Protein AF-A0A973JZE9-F1 (afdb_monomer_lite)

pLDDT: mean 76.91, std 14.13, range [46.0, 94.0]

Secondary structure (DSSP, 8-state):
-EE-TT--B-GGGS------TTPPP-GGGGPPP-----TTS---TT-EEEEEEEEEEESS----GGG-BPPP-TT----TTSS------SS----PPPPTT-S--EEEEEEEEEEE--

Sequence (118 aa):
LDLTDSYASDPVLFPGHFIGPGRTGHALDGAPVRPALPGSRAVRSGAEVRDWLKLIVAEGELNTVPFRMRAWNQWAGGTDEDVLRFGAPSGGRDLGPAGQGAADRWATQTITLRTVVP

Structure (mmCIF, N/CA/C/O backbone):
data_AF-A0A973JZE9-F1
#
_entry.id   AF-A0A973JZE9-F1
#
loop_
_atom_site.group_PDB
_atom_site.id
_atom_site.type_symbol
_atom_site.label_atom_id
_atom_site.label_alt_id
_atom_site.label_comp_id
_atom_site.label_asym_id
_atom_site.label_entity_id
_atom_site.label_seq_id
_atom_site.pdbx_PDB_ins_code
_atom_site.Cartn_x
_atom_site.Cartn_y
_atom_site.Cartn_z
_atom_site.occupancy
_atom_site.B_iso_or_equiv
_atom_site.auth_seq_id
_atom_site.auth_comp_id
_atom_site.auth_asym_id
_atom_site.auth_atom_id
_atom_site.pdbx_PDB_model_num
ATOM 1 N N . LEU A 1 1 ? 1.146 -2.804 -2.098 1.00 56.50 1 LEU A N 1
ATOM 2 C CA . LEU A 1 1 ? 1.274 -3.922 -1.131 1.00 56.50 1 LEU A CA 1
ATOM 3 C C . LEU A 1 1 ? 0.826 -3.420 0.220 1.00 56.50 1 LEU A C 1
ATOM 5 O O . LEU A 1 1 ? 1.146 -2.280 0.530 1.00 56.50 1 LEU A O 1
ATOM 9 N N . ASP A 1 2 ? 0.116 -4.239 0.978 1.00 57.75 2 ASP A N 1
ATOM 10 C CA . ASP A 1 2 ? -0.260 -3.948 2.359 1.00 57.75 2 ASP A CA 1
ATOM 11 C C . ASP A 1 2 ? 0.485 -4.912 3.279 1.00 57.75 2 ASP A C 1
ATOM 13 O O . ASP A 1 2 ? 0.270 -6.118 3.175 1.00 57.75 2 ASP A O 1
ATOM 17 N N . LEU A 1 3 ? 1.400 -4.395 4.100 1.00 59.56 3 LEU A N 1
ATOM 18 C CA . LEU A 1 3 ? 2.049 -5.150 5.167 1.00 59.56 3 LEU A CA 1
ATOM 19 C C . LEU A 1 3 ? 1.266 -4.920 6.452 1.00 59.56 3 LEU A C 1
ATOM 21 O O . LEU A 1 3 ? 1.436 -3.892 7.107 1.00 59.56 3 LEU A O 1
ATOM 25 N N . THR A 1 4 ? 0.410 -5.880 6.779 1.00 64.56 4 THR A N 1
ATOM 26 C CA . THR A 1 4 ? -0.434 -5.834 7.983 1.00 64.56 4 THR A CA 1
ATOM 27 C C . THR A 1 4 ? 0.368 -6.178 9.243 1.00 64.56 4 THR A C 1
ATOM 29 O O . THR A 1 4 ? 1.450 -6.762 9.158 1.00 64.56 4 THR A O 1
ATOM 32 N N . ASP A 1 5 ? -0.211 -5.954 10.427 1.00 63.12 5 ASP A N 1
ATOM 33 C CA . ASP A 1 5 ? 0.299 -6.454 11.724 1.00 63.12 5 ASP A CA 1
ATOM 34 C C . ASP A 1 5 ? 0.637 -7.968 11.727 1.00 63.12 5 ASP A C 1
ATOM 36 O O . ASP A 1 5 ? 1.378 -8.449 12.585 1.00 63.12 5 ASP A O 1
ATOM 40 N N . SER A 1 6 ? 0.075 -8.736 10.786 1.00 66.12 6 SER A N 1
ATOM 41 C CA . SER A 1 6 ? 0.347 -10.166 10.597 1.00 66.12 6 SER A CA 1
ATOM 42 C C . SER A 1 6 ? 1.497 -10.467 9.628 1.00 66.12 6 SER A C 1
ATOM 44 O O . SER A 1 6 ? 1.711 -11.624 9.286 1.00 66.12 6 SER A O 1
ATOM 46 N N . TYR A 1 7 ? 2.229 -9.455 9.156 1.00 66.25 7 TYR A N 1
ATOM 47 C CA . TYR A 1 7 ? 3.309 -9.563 8.165 1.00 66.25 7 TYR A CA 1
ATOM 48 C C . TYR A 1 7 ? 2.893 -10.176 6.809 1.00 66.25 7 TYR A C 1
ATOM 50 O O . TYR A 1 7 ? 3.750 -10.577 6.023 1.00 66.25 7 TYR A O 1
ATOM 58 N N . ALA A 1 8 ? 1.589 -10.242 6.514 1.00 76.19 8 ALA A N 1
ATOM 59 C CA . ALA A 1 8 ? 1.083 -10.594 5.184 1.00 76.19 8 ALA A CA 1
ATOM 60 C C . ALA A 1 8 ? 1.412 -9.490 4.172 1.00 76.19 8 ALA A C 1
ATOM 62 O O . ALA A 1 8 ? 1.454 -8.332 4.562 1.00 76.19 8 ALA A O 1
ATOM 63 N N . SER A 1 9 ? 1.565 -9.829 2.890 1.00 80.88 9 SER A N 1
ATOM 64 C CA . SER A 1 9 ? 1.665 -8.881 1.774 1.00 80.88 9 SER A CA 1
ATOM 65 C C . SER A 1 9 ? 0.737 -9.326 0.654 1.00 80.88 9 SER A C 1
ATOM 67 O O . SER A 1 9 ? 0.946 -10.393 0.077 1.00 80.88 9 SER A O 1
ATOM 69 N N . ASP A 1 10 ? -0.263 -8.514 0.310 1.00 81.38 10 ASP A N 1
ATOM 70 C CA . ASP A 1 10 ? -1.167 -8.829 -0.798 1.00 81.38 10 ASP A CA 1
ATOM 71 C C . ASP A 1 10 ? -1.285 -7.663 -1.807 1.00 81.38 10 ASP A C 1
ATOM 73 O O . ASP A 1 10 ? -1.893 -6.630 -1.508 1.00 81.38 10 ASP A O 1
ATOM 77 N N . PRO A 1 11 ? -0.693 -7.775 -3.015 1.00 78.56 11 PRO A N 1
ATOM 78 C CA . PRO A 1 11 ? -0.870 -6.799 -4.088 1.00 78.56 11 PRO A CA 1
ATOM 79 C C . PRO A 1 11 ? -2.294 -6.764 -4.659 1.00 78.56 11 PRO A C 1
ATOM 81 O O . PRO A 1 11 ? -2.635 -5.785 -5.314 1.00 78.56 11 PRO A O 1
ATOM 84 N N . VAL A 1 12 ? -3.129 -7.786 -4.430 1.00 81.50 12 VAL A N 1
ATOM 85 C CA . VAL A 1 12 ? -4.507 -7.842 -4.954 1.00 81.50 12 VAL A CA 1
ATOM 86 C C . VAL A 1 12 ? -5.429 -6.855 -4.238 1.00 81.50 12 VAL A C 1
ATOM 88 O O . VAL A 1 12 ? -6.415 -6.418 -4.824 1.00 81.50 12 VAL A O 1
ATOM 91 N N . LEU A 1 13 ? -5.087 -6.436 -3.014 1.00 79.56 13 LEU A N 1
ATOM 92 C CA . LEU A 1 13 ? -5.867 -5.452 -2.255 1.00 79.56 13 LEU A CA 1
ATOM 93 C C . LEU A 1 13 ? -5.958 -4.095 -2.960 1.00 79.56 13 LEU A C 1
ATOM 95 O O . LEU A 1 13 ? -6.958 -3.398 -2.823 1.00 79.56 13 LEU A O 1
ATOM 99 N N . PHE A 1 14 ? -4.929 -3.735 -3.730 1.00 85.12 14 PHE A N 1
ATOM 100 C CA . PHE A 1 14 ? -4.874 -2.489 -4.487 1.00 85.12 14 PHE A CA 1
ATOM 101 C C . PHE A 1 14 ? -4.389 -2.781 -5.910 1.00 85.12 14 PHE A C 1
ATOM 103 O O . PHE A 1 14 ? -3.190 -2.646 -6.179 1.00 85.12 14 PHE A O 1
ATOM 110 N N . PRO A 1 15 ? -5.294 -3.196 -6.818 1.00 83.19 15 PRO A N 1
ATOM 111 C CA . PRO A 1 15 ? -4.935 -3.483 -8.198 1.00 83.19 15 PRO A CA 1
ATOM 112 C C . PRO A 1 15 ? -4.240 -2.284 -8.854 1.00 83.19 15 PRO A C 1
ATOM 114 O O . PRO A 1 15 ? -4.687 -1.138 -8.744 1.00 83.19 15 PRO A O 1
ATOM 117 N N . GLY A 1 16 ? -3.113 -2.559 -9.510 1.00 84.56 16 GLY A N 1
ATOM 118 C CA . GLY A 1 16 ? -2.354 -1.556 -10.247 1.00 84.56 16 GLY A CA 1
ATOM 119 C C . GLY A 1 16 ? -3.075 -1.118 -11.520 1.00 84.56 16 GLY A C 1
ATOM 120 O O . GLY A 1 16 ? -3.893 -1.852 -12.067 1.00 84.56 16 GLY A O 1
ATOM 121 N N . HIS A 1 17 ? -2.735 0.075 -11.998 1.00 87.75 17 HIS A N 1
ATOM 122 C CA . HIS A 1 17 ? -3.270 0.649 -13.229 1.00 87.75 17 HIS A CA 1
ATOM 123 C C . HIS A 1 17 ? -2.148 1.320 -14.018 1.00 87.75 17 HIS A C 1
ATOM 125 O O . HIS A 1 17 ? -1.231 1.898 -13.429 1.00 87.75 17 HIS A O 1
ATOM 131 N N . PHE A 1 18 ? -2.251 1.299 -15.347 1.00 90.38 18 PHE A N 1
ATOM 132 C CA . PHE A 1 18 ? -1.426 2.159 -16.188 1.00 90.38 18 PHE A CA 1
ATOM 133 C C . PHE A 1 18 ? -1.917 3.601 -16.081 1.00 90.38 18 PHE A C 1
ATOM 135 O O . PHE A 1 18 ? -3.095 3.892 -16.289 1.00 90.38 18 PHE A O 1
ATOM 142 N N . ILE A 1 19 ? -1.000 4.509 -15.759 1.00 90.38 19 ILE A N 1
ATOM 143 C CA . ILE A 1 19 ? -1.281 5.934 -15.600 1.00 90.38 19 ILE A CA 1
ATOM 144 C C . ILE A 1 19 ? -0.527 6.672 -16.702 1.00 90.38 19 ILE A C 1
ATOM 146 O O . ILE A 1 19 ? 0.687 6.534 -16.834 1.00 90.38 19 ILE A O 1
ATOM 150 N N . GLY A 1 20 ? -1.250 7.451 -17.508 1.00 90.81 20 GLY A N 1
ATOM 151 C CA . GLY A 1 20 ? -0.635 8.250 -18.567 1.00 90.81 20 GLY A CA 1
ATOM 152 C C . GLY A 1 20 ? 0.292 9.352 -18.019 1.00 90.81 20 GLY A C 1
ATOM 153 O O . GLY A 1 20 ? 0.124 9.788 -16.876 1.00 90.81 20 GLY A O 1
ATOM 154 N N . PRO A 1 21 ? 1.236 9.865 -18.826 1.00 88.50 21 PRO A N 1
ATOM 155 C CA . PRO A 1 21 ? 2.128 10.949 -18.414 1.00 88.50 21 PRO A CA 1
ATOM 156 C C . PRO A 1 21 ? 1.368 12.177 -17.889 1.00 88.50 21 PRO A C 1
ATOM 158 O O . PRO A 1 21 ? 0.388 12.617 -18.490 1.00 88.50 21 PRO A O 1
ATOM 161 N N . GLY A 1 22 ? 1.814 12.733 -16.757 1.00 91.06 22 GLY A N 1
ATOM 162 C CA . GLY A 1 22 ? 1.200 13.915 -16.133 1.00 91.06 22 GLY A CA 1
ATOM 163 C C . GLY A 1 22 ? -0.183 13.680 -15.513 1.00 91.06 22 GLY A C 1
ATOM 164 O O . GLY A 1 22 ? -0.847 14.638 -15.121 1.00 91.06 22 GLY A O 1
ATOM 165 N N . ARG A 1 23 ? -0.643 12.426 -15.430 1.00 91.81 23 ARG A N 1
ATOM 166 C CA . ARG A 1 23 ? -1.911 12.057 -14.794 1.00 91.81 23 ARG A CA 1
ATOM 167 C C . ARG A 1 23 ? -1.684 11.582 -13.362 1.00 91.81 23 ARG A C 1
ATOM 169 O O . ARG A 1 23 ? -0.602 11.133 -12.994 1.00 91.81 23 ARG A O 1
ATOM 176 N N . THR A 1 24 ? -2.743 11.651 -12.568 1.00 90.88 24 THR A N 1
ATOM 177 C CA . THR A 1 24 ? -2.792 11.094 -11.216 1.00 90.88 24 THR A CA 1
ATOM 178 C C . THR A 1 24 ? -3.539 9.769 -11.256 1.00 90.88 24 THR A C 1
ATOM 180 O O . THR A 1 24 ? -4.616 9.688 -11.845 1.00 90.88 24 THR A O 1
ATOM 183 N N . GLY A 1 25 ? -2.967 8.736 -10.643 1.00 88.44 25 GLY A N 1
ATOM 184 C CA . GLY A 1 25 ? -3.673 7.490 -10.362 1.00 88.44 25 GLY A CA 1
ATOM 185 C C . GLY A 1 25 ? -4.188 7.461 -8.931 1.00 88.44 25 GLY A C 1
ATOM 186 O O . GLY A 1 25 ? -3.590 8.057 -8.034 1.00 88.44 25 GLY A O 1
ATOM 187 N N . HIS A 1 26 ? -5.279 6.733 -8.725 1.00 89.31 26 HIS A N 1
ATOM 188 C CA . HIS A 1 26 ? -5.864 6.498 -7.412 1.00 89.31 26 HIS A CA 1
ATOM 189 C C . HIS A 1 26 ? -5.955 4.993 -7.166 1.00 89.31 26 HIS A C 1
ATOM 191 O O . HIS A 1 26 ? -6.292 4.233 -8.071 1.00 89.31 26 HIS A O 1
ATOM 197 N N . ALA A 1 27 ? -5.668 4.557 -5.940 1.00 87.56 27 ALA A N 1
ATOM 198 C CA . ALA A 1 27 ? -6.010 3.202 -5.524 1.00 87.56 27 ALA A CA 1
ATOM 199 C C . ALA A 1 27 ? -7.539 3.047 -5.477 1.00 87.56 27 ALA A C 1
ATOM 201 O O . ALA A 1 27 ? -8.241 4.019 -5.184 1.00 87.56 27 ALA A O 1
ATOM 202 N N . LEU A 1 28 ? -8.038 1.834 -5.742 1.00 87.44 28 LEU A N 1
ATOM 203 C CA . LEU A 1 28 ? -9.470 1.496 -5.695 1.00 87.44 28 LEU A CA 1
ATOM 204 C C . LEU A 1 28 ? -10.363 2.454 -6.511 1.00 87.44 28 LEU A C 1
ATOM 206 O O . LEU A 1 28 ? -11.463 2.784 -6.073 1.00 87.44 28 LEU A O 1
ATOM 210 N N . ASP A 1 29 ? -9.871 2.981 -7.635 1.00 86.81 29 ASP A N 1
ATOM 211 C CA . ASP A 1 29 ? -10.580 3.975 -8.459 1.00 86.81 29 ASP A CA 1
ATOM 212 C C . ASP A 1 29 ? -11.044 5.225 -7.683 1.00 86.81 29 ASP A C 1
ATOM 214 O O . ASP A 1 29 ? -12.042 5.864 -8.012 1.00 86.81 29 ASP A O 1
ATOM 218 N N . GLY A 1 30 ? -10.310 5.588 -6.625 1.00 88.25 30 GLY A N 1
ATOM 219 C CA . GLY A 1 30 ? -10.634 6.721 -5.755 1.00 88.25 30 GLY A CA 1
ATOM 220 C C . GLY A 1 30 ? -11.590 6.384 -4.609 1.00 88.25 30 GLY A C 1
ATOM 221 O O . GLY A 1 30 ? -11.918 7.269 -3.817 1.00 88.25 30 GLY A O 1
ATOM 222 N N . ALA A 1 31 ? -12.014 5.125 -4.472 1.00 89.38 31 ALA A N 1
ATOM 223 C CA . ALA A 1 31 ? -12.783 4.694 -3.317 1.00 89.38 31 ALA A CA 1
ATOM 224 C C . ALA A 1 31 ? -11.937 4.768 -2.026 1.00 89.38 31 ALA A C 1
ATOM 226 O O . ALA A 1 31 ? -10.732 4.493 -2.045 1.00 89.38 31 ALA A O 1
ATOM 227 N N . PRO A 1 32 ? -12.549 5.106 -0.876 1.00 88.12 32 PRO A N 1
ATOM 228 C CA . PRO A 1 32 ? -11.832 5.151 0.391 1.00 88.12 32 PRO A CA 1
ATOM 229 C C . PRO A 1 32 ? -11.274 3.784 0.793 1.00 88.12 32 PRO A C 1
ATOM 231 O O . PRO A 1 32 ? -11.994 2.783 0.803 1.00 88.12 32 PRO A O 1
ATOM 234 N N . VAL A 1 33 ? -10.015 3.769 1.230 1.00 85.06 33 VAL A N 1
ATOM 235 C CA . VAL A 1 33 ? -9.431 2.615 1.922 1.00 85.06 33 VAL A CA 1
ATOM 236 C C . VAL A 1 33 ? -10.041 2.533 3.319 1.00 85.06 33 VAL A C 1
ATOM 238 O O . VAL A 1 33 ? -10.063 3.528 4.044 1.00 85.06 33 VAL A O 1
ATOM 241 N N . ARG A 1 34 ? -10.554 1.358 3.697 1.00 85.75 34 ARG A N 1
ATOM 242 C CA . ARG A 1 34 ? -11.149 1.114 5.017 1.00 85.75 34 ARG A CA 1
ATOM 243 C C . ARG A 1 34 ? -10.177 0.313 5.882 1.00 85.75 34 ARG A C 1
ATOM 245 O O . ARG A 1 34 ? -10.047 -0.887 5.649 1.00 85.75 34 ARG A O 1
ATOM 252 N N . PRO A 1 35 ? -9.522 0.933 6.875 1.00 81.81 35 PRO A N 1
ATOM 253 C CA . PRO A 1 35 ? -8.729 0.190 7.838 1.00 81.81 35 PRO A CA 1
ATOM 254 C C . PRO A 1 35 ? -9.653 -0.652 8.720 1.00 81.81 35 PRO A C 1
ATOM 256 O O . PRO A 1 35 ? -10.746 -0.212 9.089 1.00 81.81 35 PRO A O 1
ATOM 259 N N . ALA A 1 36 ? -9.207 -1.847 9.088 1.00 82.62 36 ALA A N 1
ATOM 260 C CA . ALA A 1 36 ? -9.923 -2.731 9.997 1.00 82.62 36 ALA A CA 1
ATOM 261 C C . ALA A 1 36 ? -8.941 -3.372 10.977 1.00 82.62 36 ALA A C 1
ATOM 263 O O . ALA A 1 36 ? -7.783 -3.617 10.645 1.00 82.62 36 ALA A O 1
ATOM 264 N N . LEU A 1 37 ? -9.409 -3.666 12.191 1.00 83.31 37 LEU A N 1
ATOM 265 C CA . LEU A 1 37 ? -8.638 -4.508 13.097 1.00 83.31 37 LEU A CA 1
ATOM 266 C C . LEU A 1 37 ? -8.654 -5.957 12.582 1.00 83.31 37 LEU A C 1
ATOM 268 O O . LEU A 1 37 ? -9.681 -6.400 12.057 1.00 83.31 37 LEU A O 1
ATOM 272 N N . PRO A 1 38 ? -7.566 -6.725 12.772 1.00 79.75 38 PRO A N 1
ATOM 273 C CA . PRO A 1 38 ? -7.595 -8.165 12.548 1.00 79.75 38 PRO A CA 1
ATOM 274 C C . PRO A 1 38 ? -8.748 -8.803 13.330 1.00 79.75 38 PRO A C 1
ATOM 276 O O . PRO A 1 38 ? -8.998 -8.418 14.472 1.00 79.75 38 PRO A O 1
ATOM 279 N N . GLY A 1 39 ? -9.420 -9.809 12.761 1.00 80.81 39 GLY A N 1
ATOM 280 C CA . GLY A 1 39 ? -10.602 -10.426 13.387 1.00 80.81 39 GLY A CA 1
ATOM 281 C C . GLY A 1 39 ? -10.353 -11.032 14.777 1.00 80.81 39 GLY A C 1
ATOM 282 O O . GLY A 1 39 ? -11.285 -11.204 15.554 1.00 80.81 39 GLY A O 1
ATOM 283 N N . SER A 1 40 ? -9.095 -11.317 15.121 1.00 80.38 40 SER A N 1
ATOM 284 C CA . SER A 1 40 ? -8.675 -11.779 16.448 1.00 80.38 40 SER A CA 1
ATOM 285 C C . SER A 1 40 ? -8.578 -10.667 17.502 1.00 80.38 40 SER A C 1
ATOM 287 O O . SER A 1 40 ? -8.420 -10.963 18.687 1.00 80.38 40 SER A O 1
ATOM 289 N N . ARG A 1 41 ? -8.647 -9.388 17.111 1.00 83.81 41 ARG A N 1
AT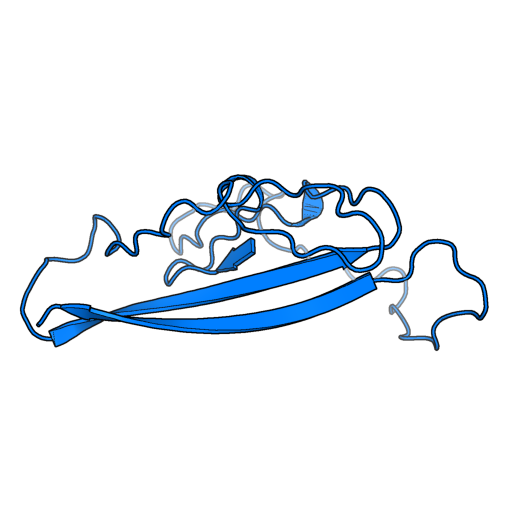OM 290 C CA . ARG A 1 41 ? -8.468 -8.241 18.005 1.00 83.81 41 ARG A CA 1
ATOM 291 C C . ARG A 1 41 ? -9.815 -7.615 18.356 1.00 83.81 41 ARG A C 1
ATOM 293 O O . ARG A 1 41 ? -10.531 -7.110 17.498 1.00 83.81 41 ARG A O 1
ATOM 300 N N . ALA A 1 42 ? -10.131 -7.604 19.650 1.00 89.38 42 ALA A N 1
ATOM 301 C CA . ALA A 1 42 ? -11.353 -6.989 20.156 1.00 89.38 42 ALA A CA 1
ATOM 302 C C . ALA A 1 42 ? -11.379 -5.472 19.899 1.00 89.38 42 ALA A C 1
ATOM 304 O O . ALA A 1 42 ? -10.407 -4.765 20.179 1.00 89.38 42 ALA A O 1
ATOM 305 N N . VAL A 1 43 ? -12.522 -4.975 19.423 1.00 91.94 43 VAL A N 1
ATOM 306 C CA . VAL A 1 43 ? -12.777 -3.544 19.226 1.00 91.94 43 VAL A CA 1
ATOM 307 C C . VAL A 1 43 ? -13.065 -2.906 20.585 1.00 91.94 43 VAL A C 1
ATOM 309 O O . VAL A 1 43 ? -14.138 -3.087 21.156 1.00 91.94 43 VAL A O 1
ATOM 312 N N . ARG A 1 44 ? -12.091 -2.172 21.122 1.00 93.44 44 ARG A N 1
ATOM 313 C CA . ARG A 1 44 ? -12.207 -1.393 22.363 1.00 93.44 44 ARG A CA 1
ATOM 314 C C . ARG A 1 44 ? -11.432 -0.088 22.222 1.00 93.44 44 ARG A C 1
ATOM 316 O O . ARG A 1 44 ? -10.458 -0.065 21.473 1.00 93.44 44 ARG A O 1
ATOM 323 N N . SER A 1 45 ? -11.829 0.956 22.951 1.00 94.00 45 SER A N 1
ATOM 324 C CA . SER A 1 45 ? -11.118 2.245 22.940 1.00 94.00 45 SER A CA 1
ATOM 325 C C . SER A 1 45 ? -9.620 2.046 23.206 1.00 94.00 45 SER A C 1
ATOM 327 O O . SER A 1 45 ? -9.216 1.239 24.056 1.00 94.00 45 SER A O 1
ATOM 329 N N . GLY A 1 46 ? -8.798 2.716 22.400 1.00 92.50 46 GLY A N 1
ATOM 330 C CA . GLY A 1 46 ? -7.342 2.610 22.413 1.00 92.50 46 GLY A CA 1
ATOM 331 C C . GLY A 1 46 ? -6.764 1.374 21.715 1.00 92.50 46 GLY A C 1
ATOM 332 O O . GLY A 1 46 ? -5.542 1.249 21.645 1.00 92.50 46 GLY A O 1
ATOM 333 N N . ALA A 1 47 ? -7.584 0.457 21.187 1.00 90.88 47 ALA A N 1
ATOM 334 C CA . ALA A 1 47 ? -7.077 -0.601 20.316 1.00 90.88 47 ALA A CA 1
ATOM 335 C C . ALA A 1 47 ? -6.478 0.023 19.048 1.00 90.88 47 ALA A C 1
ATOM 337 O O . ALA A 1 47 ? -7.099 0.885 18.430 1.00 90.88 47 ALA A O 1
ATOM 338 N N . GLU A 1 48 ? -5.286 -0.421 18.650 1.00 90.06 48 GLU A N 1
ATOM 339 C CA . GLU A 1 48 ? -4.598 0.085 17.461 1.00 90.06 48 GLU A CA 1
ATOM 340 C C . GLU A 1 48 ? -4.167 -1.037 16.521 1.00 90.06 48 GLU A C 1
ATOM 342 O O . GLU A 1 48 ? -4.049 -2.181 16.956 1.00 90.06 48 GLU A O 1
ATOM 347 N N . VAL A 1 49 ? -3.933 -0.706 15.252 1.00 88.00 49 VAL A N 1
ATOM 348 C CA . VAL A 1 49 ? -3.267 -1.534 14.229 1.00 88.00 49 VAL A CA 1
ATOM 349 C C . VAL A 1 49 ? -2.276 -0.658 13.461 1.00 88.00 49 VAL A C 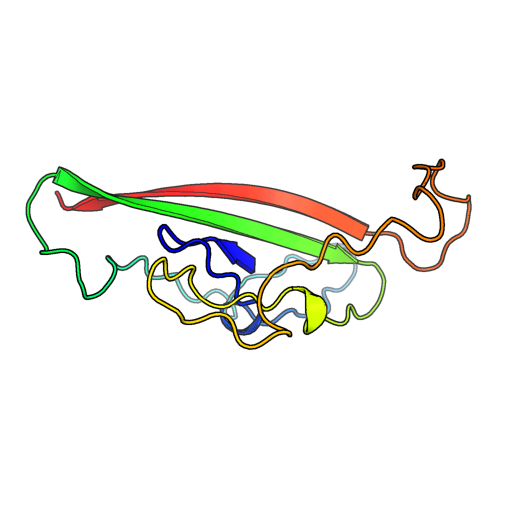1
ATOM 351 O O . VAL A 1 49 ? -2.505 0.553 13.321 1.00 88.00 49 VAL A O 1
ATOM 354 N N . ARG A 1 50 ? -1.159 -1.244 13.018 1.00 86.38 50 ARG A N 1
ATOM 355 C CA . ARG A 1 50 ? -0.166 -0.573 12.177 1.00 86.38 50 ARG A CA 1
ATOM 356 C C . ARG A 1 50 ? -0.032 -1.320 10.860 1.00 86.38 50 ARG A C 1
ATOM 358 O O . ARG A 1 50 ? 0.207 -2.518 10.848 1.00 86.38 50 ARG A O 1
ATOM 365 N N . ASP A 1 51 ? -0.112 -0.578 9.768 1.00 84.50 51 ASP A N 1
ATOM 366 C CA . ASP A 1 51 ? -0.039 -1.140 8.423 1.00 84.50 51 ASP A CA 1
ATOM 367 C C . ASP A 1 51 ? 0.980 -0.354 7.599 1.00 84.50 51 ASP A C 1
ATOM 369 O O . ASP A 1 51 ? 1.134 0.860 7.784 1.00 84.50 51 ASP A O 1
ATOM 373 N N . TRP A 1 52 ? 1.697 -1.015 6.691 1.00 87.00 52 TRP A N 1
ATOM 374 C CA . TRP A 1 52 ? 2.568 -0.334 5.730 1.00 87.00 52 TRP A CA 1
ATOM 375 C C . TRP A 1 52 ? 2.060 -0.537 4.311 1.00 87.00 52 TRP A C 1
ATOM 377 O O . TRP A 1 52 ? 2.070 -1.646 3.781 1.00 87.00 52 TRP A O 1
ATOM 387 N N . LEU A 1 53 ? 1.714 0.562 3.646 1.00 87.88 53 LEU A N 1
ATOM 388 C CA . LEU A 1 53 ? 1.381 0.548 2.232 1.00 87.88 53 LEU A CA 1
ATOM 389 C C . LEU A 1 53 ? 2.640 0.788 1.397 1.00 87.88 53 LEU A C 1
ATOM 391 O O . LEU A 1 53 ? 3.272 1.842 1.486 1.00 87.88 53 LEU A O 1
ATOM 395 N N . LYS A 1 54 ? 3.004 -0.176 0.551 1.00 87.75 54 LYS A N 1
ATOM 396 C CA . LYS A 1 54 ? 4.074 -0.032 -0.446 1.00 87.75 54 LYS A CA 1
ATOM 397 C C . LYS A 1 54 ? 3.478 0.337 -1.798 1.00 87.75 54 LYS A C 1
ATOM 399 O O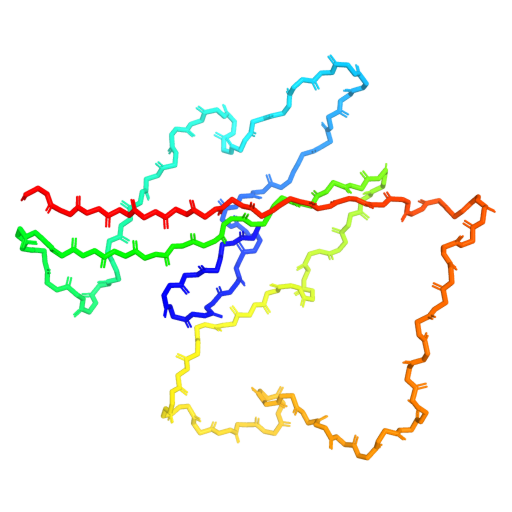 . LYS A 1 54 ? 2.787 -0.484 -2.411 1.00 87.75 54 LYS A O 1
ATOM 404 N N . LEU A 1 55 ? 3.797 1.538 -2.267 1.00 88.88 55 LEU A N 1
ATOM 405 C CA . LEU A 1 55 ? 3.607 1.954 -3.650 1.00 88.88 55 LEU A CA 1
ATOM 406 C C . LEU A 1 55 ? 4.818 1.501 -4.465 1.00 88.88 55 LEU A C 1
ATOM 408 O O . LEU A 1 55 ? 5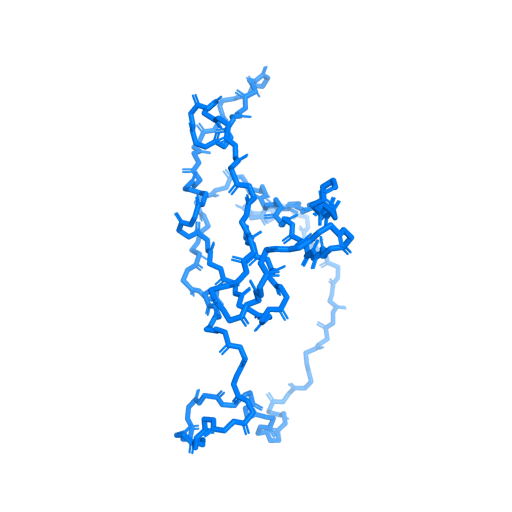.957 1.778 -4.084 1.00 88.88 55 LEU A O 1
ATOM 412 N N . ILE A 1 56 ? 4.556 0.818 -5.576 1.00 88.06 56 ILE A N 1
ATOM 413 C CA . ILE A 1 56 ? 5.554 0.445 -6.575 1.00 88.06 56 ILE A CA 1
ATOM 414 C C . ILE A 1 56 ? 5.111 1.069 -7.893 1.00 88.06 56 ILE A C 1
ATOM 416 O O . ILE A 1 56 ? 3.973 0.872 -8.311 1.00 88.06 56 ILE A O 1
ATOM 420 N N . VAL A 1 57 ? 6.000 1.836 -8.515 1.00 88.62 57 VAL A N 1
ATOM 421 C CA . VAL A 1 57 ? 5.786 2.443 -9.831 1.00 88.62 57 VAL A CA 1
ATOM 422 C C . VAL A 1 57 ? 6.868 1.911 -10.749 1.00 88.62 57 VAL A C 1
ATOM 424 O O . VAL A 1 57 ? 8.033 1.919 -10.361 1.00 88.62 57 VAL A O 1
ATOM 427 N N . ALA A 1 58 ? 6.491 1.461 -11.939 1.00 88.75 58 ALA A N 1
ATOM 428 C CA . ALA A 1 58 ? 7.404 0.986 -12.967 1.00 88.75 58 ALA A CA 1
ATOM 429 C C . ALA A 1 58 ? 6.992 1.559 -14.328 1.00 88.75 58 ALA A C 1
ATOM 431 O O . ALA A 1 58 ? 5.823 1.891 -14.530 1.00 88.75 58 ALA A O 1
ATOM 432 N N . GLU A 1 59 ? 7.950 1.693 -15.246 1.00 87.81 59 GLU A N 1
ATOM 433 C CA . GLU A 1 59 ? 7.679 2.132 -16.625 1.00 87.81 59 GLU A CA 1
ATOM 434 C C . GLU A 1 59 ? 6.893 1.079 -17.432 1.00 87.81 59 GLU A C 1
ATOM 436 O O . GLU A 1 59 ? 6.132 1.437 -18.330 1.00 87.81 59 GLU A O 1
ATOM 441 N N . GLY A 1 60 ? 7.040 -0.205 -17.087 1.00 85.81 60 GLY A N 1
ATOM 442 C CA . GLY A 1 60 ? 6.342 -1.336 -17.702 1.00 85.81 60 GLY A CA 1
ATOM 443 C C . GLY A 1 60 ? 5.460 -2.117 -16.725 1.00 85.81 60 GLY A C 1
ATOM 444 O O . GLY A 1 60 ? 5.395 -1.821 -15.530 1.00 85.81 60 GLY A O 1
ATOM 445 N N . GLU A 1 61 ? 4.777 -3.139 -17.244 1.00 85.50 61 GLU A N 1
ATOM 446 C CA . GLU A 1 61 ? 3.976 -4.044 -16.417 1.00 85.50 61 GLU A CA 1
ATOM 447 C C . GLU A 1 61 ? 4.866 -4.835 -15.451 1.00 85.50 61 GLU A C 1
ATOM 449 O O . GLU A 1 61 ? 5.842 -5.467 -15.854 1.00 85.50 61 GLU A O 1
ATOM 454 N N . LEU A 1 62 ? 4.511 -4.826 -14.165 1.00 81.88 62 LEU A N 1
ATOM 455 C CA . LEU A 1 62 ? 5.237 -5.553 -13.131 1.00 81.88 62 LEU A CA 1
ATOM 456 C C . LEU A 1 62 ? 4.487 -6.831 -12.751 1.00 81.88 62 LEU A C 1
ATOM 458 O O . LEU A 1 62 ? 3.336 -6.779 -12.315 1.00 81.88 62 LEU A O 1
ATOM 462 N N . ASN A 1 63 ? 5.169 -7.977 -12.802 1.00 81.75 63 ASN A N 1
ATOM 463 C CA . ASN A 1 63 ? 4.636 -9.200 -12.212 1.00 81.75 63 ASN A CA 1
ATOM 464 C C . ASN A 1 63 ? 4.570 -9.056 -10.683 1.00 81.75 63 ASN A C 1
ATOM 466 O O . ASN A 1 63 ? 5.600 -8.971 -10.012 1.00 81.75 63 ASN A O 1
ATOM 470 N N . THR A 1 64 ? 3.356 -9.060 -10.128 1.00 81.56 64 THR A N 1
ATOM 471 C CA . THR A 1 64 ? 3.149 -8.893 -8.684 1.00 81.56 64 THR A CA 1
ATOM 472 C C . THR A 1 64 ? 3.085 -10.201 -7.898 1.00 81.56 64 THR A C 1
ATOM 474 O O . THR A 1 64 ? 3.115 -10.172 -6.667 1.00 81.56 64 THR A O 1
ATOM 477 N N . VAL A 1 65 ? 3.041 -11.354 -8.576 1.00 83.19 65 VAL A N 1
ATOM 478 C CA . VAL A 1 65 ? 2.944 -12.676 -7.935 1.00 83.19 65 VAL A CA 1
ATOM 479 C C . VAL A 1 65 ? 4.058 -12.918 -6.905 1.00 83.19 65 VAL A C 1
ATOM 481 O O . VAL A 1 65 ? 3.720 -13.354 -5.805 1.00 83.19 65 VAL A O 1
ATOM 484 N N . PRO A 1 66 ? 5.340 -12.577 -7.162 1.00 81.81 66 PRO A N 1
ATOM 485 C CA . PRO A 1 66 ? 6.415 -12.791 -6.189 1.00 81.81 66 PRO A CA 1
ATOM 486 C C . PRO A 1 66 ? 6.297 -11.960 -4.903 1.00 81.81 66 PRO A C 1
ATOM 488 O O . PRO A 1 66 ? 6.983 -12.255 -3.931 1.00 81.81 66 PRO A O 1
ATOM 491 N N . PHE A 1 67 ? 5.455 -10.921 -4.880 1.00 76.88 67 PHE A N 1
ATOM 492 C CA . PHE A 1 67 ? 5.247 -10.077 -3.697 1.00 76.88 67 PHE A CA 1
ATOM 493 C C . PHE A 1 67 ? 4.054 -10.520 -2.841 1.00 76.88 67 PHE A C 1
ATOM 495 O O . PHE A 1 67 ? 3.728 -9.850 -1.858 1.00 76.88 67 PHE A O 1
ATOM 502 N N . ARG A 1 68 ? 3.382 -11.620 -3.206 1.00 81.94 68 ARG A N 1
ATOM 503 C CA . ARG A 1 68 ? 2.343 -12.238 -2.378 1.00 81.94 68 ARG A CA 1
ATOM 504 C C . ARG A 1 68 ? 3.005 -13.001 -1.239 1.00 81.94 68 ARG A C 1
ATOM 506 O O . ARG A 1 68 ? 3.699 -13.984 -1.471 1.00 81.94 68 ARG A O 1
ATOM 513 N N . MET A 1 69 ? 2.756 -12.564 -0.014 1.00 80.75 69 MET A N 1
ATOM 514 C CA . MET A 1 69 ? 3.181 -13.250 1.201 1.00 80.75 69 MET A CA 1
ATOM 515 C C . MET A 1 69 ? 1.955 -13.513 2.062 1.00 80.75 69 MET A C 1
ATOM 517 O O . MET A 1 69 ? 1.152 -12.613 2.313 1.00 80.75 69 MET A O 1
ATOM 521 N N . ARG A 1 70 ? 1.802 -14.754 2.520 1.00 77.56 70 ARG A N 1
ATOM 522 C CA . ARG A 1 70 ? 0.757 -15.095 3.486 1.00 77.56 70 ARG A CA 1
ATOM 523 C C . ARG A 1 70 ? 1.057 -14.444 4.833 1.00 77.56 70 ARG A C 1
ATOM 525 O O . ARG A 1 70 ? 2.205 -14.126 5.133 1.00 77.56 70 ARG A O 1
ATOM 532 N N . ALA A 1 71 ? 0.014 -14.277 5.642 1.00 74.81 71 ALA A N 1
ATOM 533 C CA . ALA A 1 71 ? 0.172 -13.884 7.034 1.00 74.81 71 ALA A CA 1
ATOM 534 C C . ALA A 1 71 ? 1.151 -14.828 7.738 1.00 74.81 71 ALA A C 1
ATOM 536 O O . ALA A 1 71 ? 1.029 -16.052 7.643 1.00 74.81 71 ALA A O 1
ATOM 537 N N . TRP A 1 72 ? 2.110 -14.243 8.448 1.00 71.69 72 TRP A N 1
ATOM 538 C CA . TRP A 1 72 ? 3.029 -14.975 9.294 1.00 71.69 72 TRP A CA 1
ATOM 539 C C . TRP A 1 72 ? 2.245 -15.705 10.384 1.00 71.69 72 TRP A C 1
ATOM 541 O O . TRP A 1 72 ? 1.490 -15.103 11.149 1.00 71.69 72 TRP A O 1
ATOM 551 N N . ASN A 1 73 ? 2.446 -17.017 10.469 1.00 66.56 73 ASN A N 1
ATOM 552 C CA . ASN A 1 73 ? 1.853 -17.859 11.494 1.00 66.56 73 ASN A CA 1
ATOM 553 C C . ASN A 1 73 ? 2.953 -18.673 12.177 1.00 66.56 73 ASN A C 1
ATOM 555 O O . ASN A 1 73 ? 3.528 -19.575 11.575 1.00 66.56 73 ASN A O 1
ATOM 559 N N . GLN A 1 74 ? 3.198 -18.392 13.457 1.00 65.38 74 GLN A N 1
ATOM 560 C CA . GLN A 1 74 ? 4.208 -19.087 14.262 1.00 65.38 74 GLN A CA 1
ATOM 561 C C . GLN A 1 74 ? 3.922 -20.585 14.477 1.00 65.38 74 GLN A C 1
ATOM 563 O O . GLN A 1 74 ? 4.807 -21.322 14.899 1.00 65.38 74 GLN A O 1
ATOM 56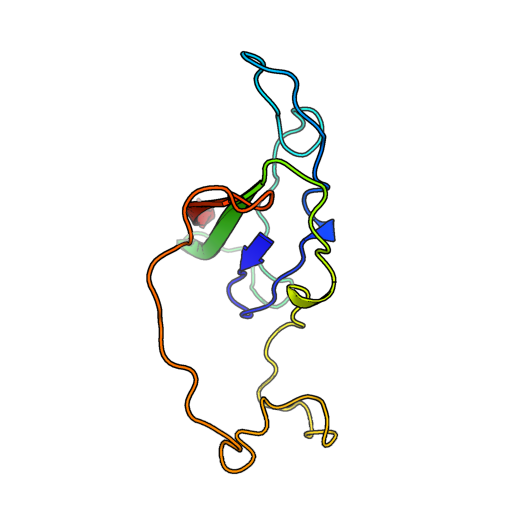8 N N . TRP A 1 75 ? 2.694 -21.034 14.198 1.00 66.94 75 TRP A N 1
ATOM 569 C CA . TRP A 1 75 ? 2.266 -22.429 14.311 1.00 66.94 75 TRP A CA 1
ATOM 570 C C . TRP A 1 75 ? 2.041 -23.108 12.957 1.00 66.94 75 TRP A C 1
ATOM 572 O O . TRP A 1 75 ? 1.592 -24.254 12.925 1.00 66.94 75 TRP A O 1
ATOM 582 N N . ALA A 1 76 ? 2.312 -22.430 11.837 1.00 64.50 76 ALA A N 1
ATOM 583 C CA . ALA A 1 76 ? 2.298 -23.096 10.542 1.00 64.50 76 ALA A CA 1
ATOM 584 C C . ALA A 1 76 ? 3.450 -24.111 10.514 1.00 64.50 76 ALA A C 1
ATOM 586 O O . ALA A 1 76 ? 4.620 -23.739 10.580 1.00 64.50 76 ALA A O 1
ATOM 587 N N . GLY A 1 77 ? 3.117 -25.403 10.467 1.00 54.69 77 GLY A N 1
ATOM 588 C CA . GLY A 1 77 ? 4.106 -26.453 10.251 1.00 54.69 77 GLY A CA 1
ATOM 589 C C . GLY A 1 77 ? 4.750 -26.228 8.889 1.00 54.69 77 GLY A C 1
ATOM 590 O O . GLY A 1 77 ? 4.042 -26.203 7.886 1.00 54.69 77 GLY A O 1
ATOM 591 N N . GLY A 1 78 ? 6.065 -26.007 8.863 1.00 53.75 78 GLY A N 1
ATOM 592 C CA . GLY A 1 78 ? 6.788 -25.727 7.630 1.00 53.75 78 GLY A CA 1
ATOM 593 C C . GLY A 1 78 ? 6.635 -26.882 6.648 1.00 53.75 78 GLY A C 1
ATOM 594 O O . GLY A 1 78 ? 7.287 -27.911 6.790 1.00 53.75 78 GLY A O 1
ATOM 595 N N . THR A 1 79 ? 5.788 -26.720 5.634 1.00 53.94 79 THR A N 1
ATOM 596 C CA . THR A 1 79 ? 6.032 -27.401 4.368 1.00 53.94 79 THR A CA 1
ATOM 597 C C . THR A 1 79 ? 7.311 -26.801 3.811 1.00 53.94 79 THR A C 1
ATOM 599 O O . THR A 1 79 ? 7.481 -25.584 3.849 1.00 53.94 79 THR A O 1
ATOM 602 N N . ASP A 1 80 ? 8.203 -27.646 3.314 1.00 52.44 80 ASP A N 1
ATOM 603 C CA . ASP A 1 80 ? 9.557 -27.337 2.833 1.00 52.44 80 ASP A CA 1
ATOM 604 C C . ASP A 1 80 ? 9.694 -26.174 1.818 1.00 52.44 80 ASP A C 1
ATOM 606 O O . ASP A 1 80 ? 10.808 -25.819 1.431 1.00 52.44 80 ASP A O 1
ATOM 610 N N . GLU A 1 81 ? 8.581 -25.573 1.398 1.00 53.09 81 GLU A N 1
ATOM 611 C CA . GLU A 1 81 ? 8.489 -24.458 0.456 1.00 53.09 81 GLU A CA 1
ATOM 612 C C . GLU A 1 81 ? 8.097 -23.107 1.092 1.00 53.09 81 GLU A C 1
ATOM 614 O O . GLU A 1 81 ? 8.155 -22.091 0.408 1.00 53.09 81 GLU A O 1
ATOM 619 N N . ASP A 1 82 ? 7.725 -23.060 2.381 1.00 53.91 82 ASP A N 1
ATOM 620 C CA . ASP A 1 82 ? 7.098 -21.873 3.013 1.00 53.91 82 ASP A CA 1
ATOM 621 C C . ASP A 1 82 ? 8.003 -21.133 4.023 1.00 53.91 82 ASP A C 1
ATOM 623 O O . ASP A 1 82 ? 7.605 -20.163 4.667 1.00 53.91 82 ASP A O 1
ATOM 627 N N . VAL A 1 83 ? 9.261 -21.553 4.145 1.00 51.31 83 VAL A N 1
ATOM 628 C CA . VAL A 1 83 ? 10.310 -20.788 4.825 1.00 51.31 83 VAL A CA 1
ATOM 629 C C . VAL A 1 83 ? 11.325 -20.435 3.759 1.00 51.31 83 VAL A C 1
ATOM 631 O O . VAL A 1 83 ? 11.731 -21.314 3.004 1.00 51.31 83 VAL A O 1
ATOM 634 N N . LEU A 1 84 ? 11.744 -19.169 3.700 1.00 49.44 84 LEU A N 1
ATOM 635 C CA . LEU A 1 84 ? 12.928 -18.739 2.962 1.00 49.44 84 LEU A CA 1
ATOM 636 C C . LEU A 1 84 ? 14.085 -19.681 3.316 1.00 49.44 84 LEU A C 1
ATOM 638 O O . LEU A 1 84 ? 14.780 -19.492 4.314 1.00 49.44 84 LEU A O 1
ATOM 642 N N . ARG A 1 85 ? 14.268 -20.736 2.521 1.00 46.41 85 ARG A N 1
ATOM 643 C CA . ARG A 1 85 ? 15.419 -21.608 2.630 1.00 46.41 85 ARG A CA 1
ATOM 644 C C . ARG A 1 85 ? 16.582 -20.742 2.202 1.00 46.41 85 ARG A C 1
ATOM 646 O O . ARG A 1 85 ? 16.822 -20.553 1.012 1.00 46.41 85 ARG A O 1
ATOM 653 N N . PHE A 1 86 ? 17.320 -20.237 3.181 1.00 48.06 86 PHE A N 1
ATOM 654 C CA . PHE A 1 86 ? 18.720 -19.893 3.004 1.00 48.06 86 PHE A CA 1
ATOM 655 C C . PHE A 1 86 ? 19.477 -21.202 2.722 1.00 48.06 86 PHE A C 1
ATOM 657 O O . PHE A 1 86 ? 20.279 -21.663 3.528 1.00 48.06 86 PHE A O 1
ATOM 664 N N . GLY A 1 87 ? 19.173 -21.859 1.597 1.00 46.00 87 GLY A N 1
ATOM 665 C CA . GLY A 1 87 ? 20.090 -22.819 1.012 1.00 46.00 87 GLY A CA 1
ATOM 666 C C . GLY A 1 87 ? 21.415 -22.093 0.837 1.00 46.00 87 GLY A C 1
ATOM 667 O O . GLY A 1 87 ? 21.412 -20.906 0.496 1.00 46.00 87 GLY A O 1
ATOM 668 N N . ALA A 1 88 ? 22.521 -22.769 1.158 1.00 52.62 88 ALA A N 1
ATOM 669 C CA . ALA A 1 88 ? 23.858 -22.202 1.042 1.00 52.62 88 ALA A CA 1
ATOM 670 C C . ALA A 1 88 ? 23.951 -21.405 -0.272 1.00 52.62 88 ALA A C 1
ATOM 672 O O . ALA A 1 88 ? 23.642 -21.972 -1.324 1.00 52.62 88 ALA A O 1
ATOM 673 N N . PRO A 1 89 ? 24.262 -20.096 -0.222 1.00 53.41 89 PRO A N 1
ATOM 674 C CA . PRO A 1 89 ? 24.128 -19.237 -1.384 1.00 53.41 89 PRO A CA 1
ATOM 675 C C . PRO A 1 89 ? 25.032 -19.773 -2.490 1.00 53.41 89 PRO A C 1
ATOM 677 O O . PRO A 1 89 ? 26.257 -19.713 -2.390 1.00 53.41 89 PRO A O 1
ATOM 680 N N . SER A 1 90 ? 24.438 -20.300 -3.561 1.00 57.38 90 SER A N 1
ATOM 681 C CA . SER A 1 90 ? 25.150 -20.524 -4.813 1.00 57.38 90 SER A CA 1
ATOM 682 C C . SER A 1 90 ? 25.366 -19.151 -5.457 1.00 57.38 90 SER A C 1
ATOM 684 O O . SER A 1 90 ? 24.596 -18.728 -6.316 1.00 57.38 90 SER A O 1
ATOM 686 N N . GLY A 1 91 ? 26.370 -18.429 -4.956 1.00 58.25 91 GLY A N 1
ATOM 687 C CA . GLY A 1 91 ? 26.708 -17.063 -5.349 1.00 58.25 91 GLY A CA 1
ATOM 688 C C . GLY A 1 91 ? 26.070 -16.012 -4.439 1.00 58.25 91 GLY A C 1
ATOM 689 O O . GLY A 1 91 ? 24.848 -15.880 -4.374 1.00 58.25 91 GLY A O 1
ATOM 690 N N . GLY A 1 92 ? 26.905 -15.243 -3.737 1.00 52.47 92 GLY A N 1
ATOM 691 C CA . GLY A 1 92 ? 26.464 -13.999 -3.109 1.00 52.47 92 GLY A CA 1
ATOM 692 C C . GLY A 1 92 ? 25.896 -13.068 -4.181 1.00 52.47 92 GLY A C 1
ATOM 693 O O . GLY A 1 92 ? 26.479 -12.928 -5.254 1.00 52.47 92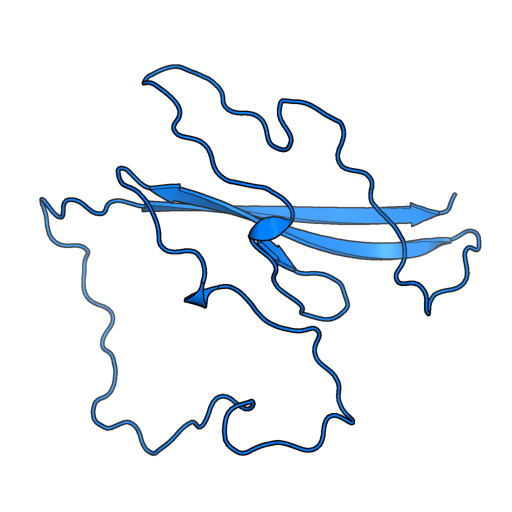 GLY A O 1
ATOM 694 N N . ARG A 1 93 ? 24.725 -12.476 -3.931 1.00 54.78 93 ARG A N 1
ATOM 695 C CA . ARG A 1 93 ? 24.212 -11.413 -4.798 1.00 54.78 93 ARG A CA 1
ATOM 696 C C . ARG A 1 93 ? 24.921 -10.121 -4.432 1.00 54.78 93 ARG A C 1
ATOM 698 O O . ARG A 1 93 ? 24.662 -9.570 -3.365 1.00 54.78 93 ARG A O 1
ATOM 705 N N . ASP A 1 94 ? 25.756 -9.636 -5.335 1.00 68.19 94 ASP A N 1
ATOM 706 C CA . ASP A 1 94 ? 26.334 -8.304 -5.220 1.00 68.19 94 ASP A CA 1
ATOM 707 C C . ASP A 1 94 ? 25.330 -7.258 -5.715 1.00 68.19 94 ASP A C 1
ATOM 709 O O . ASP A 1 94 ? 24.702 -7.405 -6.768 1.00 68.19 94 ASP A O 1
ATOM 713 N N . LEU A 1 95 ? 25.160 -6.188 -4.938 1.00 56.94 95 LEU A N 1
ATOM 714 C CA . LEU A 1 95 ? 24.382 -5.026 -5.355 1.00 56.94 95 LEU A CA 1
ATOM 715 C C . LEU A 1 95 ? 25.239 -4.184 -6.306 1.00 56.94 95 LEU A C 1
ATOM 717 O O . LEU A 1 95 ? 26.244 -3.606 -5.900 1.00 56.94 95 LEU A O 1
ATOM 721 N N . GLY A 1 96 ? 24.839 -4.125 -7.574 1.00 69.19 96 GLY A N 1
ATOM 722 C CA . GLY A 1 96 ? 25.479 -3.298 -8.596 1.00 69.19 96 GLY A CA 1
ATOM 723 C C . GLY A 1 96 ? 24.712 -1.999 -8.874 1.00 69.19 96 GLY A C 1
ATOM 724 O O . GLY A 1 96 ? 23.526 -1.896 -8.549 1.00 69.19 96 GLY A O 1
ATOM 725 N N . PRO A 1 97 ? 25.358 -0.997 -9.496 1.00 69.88 97 PRO A N 1
ATOM 726 C CA . PRO A 1 97 ? 24.669 0.198 -9.969 1.00 69.88 97 PRO A CA 1
ATOM 727 C C . PRO A 1 97 ? 23.616 -0.165 -11.024 1.00 69.88 97 PRO A C 1
ATOM 729 O O . PRO A 1 97 ? 23.808 -1.080 -11.826 1.00 69.88 97 PRO A O 1
ATOM 732 N N . ALA A 1 98 ? 22.513 0.583 -11.058 1.00 65.12 98 ALA A N 1
ATOM 733 C CA . ALA A 1 98 ? 21.524 0.444 -12.121 1.00 65.12 98 ALA A CA 1
ATOM 734 C C . ALA A 1 98 ? 22.161 0.806 -13.476 1.00 65.12 98 ALA A C 1
ATOM 736 O O . ALA A 1 98 ? 22.721 1.893 -13.632 1.00 65.12 98 ALA A O 1
ATOM 737 N N . GLY A 1 99 ? 22.084 -0.100 -14.455 1.00 63.66 99 GLY A N 1
ATOM 738 C CA . GLY A 1 99 ? 22.597 0.142 -15.804 1.00 63.66 99 GLY A CA 1
ATOM 739 C C . GLY A 1 99 ? 21.889 1.322 -16.480 1.00 63.66 99 GLY A C 1
ATOM 740 O O . GLY A 1 99 ? 20.670 1.482 -16.373 1.00 63.66 99 GLY A O 1
ATOM 741 N N . GLN A 1 100 ? 22.641 2.166 -17.190 1.00 56.84 100 GLN A N 1
ATOM 742 C CA . GLN A 1 100 ? 22.052 3.235 -17.997 1.00 56.84 100 GLN A CA 1
ATOM 743 C C . GLN A 1 100 ? 21.291 2.617 -19.182 1.00 56.84 100 GLN A C 1
ATOM 745 O O . GLN A 1 100 ? 21.892 1.971 -20.032 1.00 56.84 100 GLN A O 1
ATOM 750 N N . GLY A 1 101 ? 19.970 2.815 -19.226 1.00 57.78 101 GLY A N 1
ATOM 751 C CA . GLY A 1 101 ? 19.114 2.394 -20.346 1.00 57.78 101 GLY A CA 1
ATOM 752 C C . GLY A 1 101 ? 18.264 1.141 -20.114 1.00 57.78 101 GLY A C 1
ATOM 753 O O . GLY A 1 101 ? 17.652 0.664 -21.062 1.00 57.78 101 GLY A O 1
ATOM 754 N N . ALA A 1 102 ? 18.196 0.606 -18.891 1.00 56.03 102 ALA A N 1
ATOM 755 C CA . ALA A 1 102 ? 17.313 -0.523 -18.604 1.00 56.03 102 ALA A CA 1
ATOM 756 C C . ALA A 1 102 ? 15.838 -0.105 -18.731 1.00 56.03 102 ALA A C 1
ATOM 758 O O . ALA A 1 102 ? 15.406 0.824 -18.046 1.00 56.03 102 ALA A O 1
ATOM 759 N N . ALA A 1 103 ? 15.086 -0.817 -19.571 1.00 55.44 103 ALA A N 1
ATOM 760 C CA . ALA A 1 103 ? 13.652 -0.657 -19.834 1.00 55.44 103 ALA A CA 1
ATOM 761 C C . ALA A 1 103 ? 12.740 -0.987 -18.628 1.00 55.44 103 ALA A C 1
ATOM 763 O O . ALA A 1 103 ? 11.560 -1.265 -18.795 1.00 55.44 103 ALA A O 1
ATOM 764 N N . ASP A 1 104 ? 13.281 -0.934 -17.412 1.00 67.06 104 ASP A N 1
ATOM 765 C CA . ASP A 1 104 ? 12.680 -1.451 -16.186 1.00 67.06 104 ASP A CA 1
ATOM 766 C C . ASP A 1 104 ? 12.972 -0.510 -15.012 1.00 67.06 104 ASP A C 1
ATOM 768 O O . ASP A 1 104 ? 13.325 -0.937 -13.908 1.00 67.06 104 ASP A O 1
ATOM 772 N N . ARG A 1 105 ? 12.902 0.808 -15.236 1.00 80.31 105 ARG A N 1
ATOM 773 C CA . ARG A 1 105 ? 13.016 1.749 -14.120 1.00 80.31 105 ARG A CA 1
ATOM 774 C C . ARG A 1 105 ? 11.785 1.618 -13.243 1.00 80.31 105 ARG A C 1
ATOM 776 O O . ARG A 1 105 ? 10.649 1.681 -13.710 1.00 80.31 105 ARG A O 1
ATOM 783 N N . TRP A 1 106 ? 12.036 1.470 -11.952 1.00 86.56 106 TRP A N 1
ATOM 784 C CA . TRP A 1 106 ? 11.000 1.443 -10.941 1.00 86.56 106 TRP A CA 1
ATOM 785 C C . TRP A 1 106 ? 11.407 2.292 -9.744 1.00 86.56 106 TRP A C 1
ATOM 787 O O . TRP A 1 106 ? 12.586 2.515 -9.468 1.00 86.56 106 TRP A O 1
ATOM 797 N N . ALA A 1 107 ? 10.402 2.773 -9.031 1.00 87.69 107 ALA A N 1
ATOM 798 C CA . ALA A 1 107 ? 10.550 3.494 -7.784 1.00 87.69 107 ALA A CA 1
ATOM 799 C C . ALA A 1 107 ? 9.563 2.933 -6.766 1.00 87.69 107 ALA A C 1
ATOM 801 O O . ALA A 1 107 ? 8.538 2.343 -7.119 1.00 87.69 107 ALA A O 1
ATOM 802 N N . THR A 1 108 ? 9.859 3.131 -5.483 1.00 90.00 108 THR A N 1
ATOM 803 C CA . THR A 1 108 ? 8.905 2.794 -4.429 1.00 90.00 108 THR A CA 1
ATOM 804 C C . THR A 1 108 ? 8.807 3.860 -3.375 1.00 90.00 108 THR A C 1
ATOM 806 O O . THR A 1 108 ? 9.767 4.569 -3.088 1.00 90.00 108 THR A O 1
ATOM 809 N N . GLN A 1 109 ? 7.648 3.885 -2.734 1.00 92.00 109 GLN A N 1
ATOM 810 C CA . GLN A 1 109 ? 7.396 4.681 -1.551 1.00 92.00 109 GLN A CA 1
ATOM 811 C C . GLN A 1 109 ? 6.658 3.825 -0.528 1.00 92.00 109 GLN A C 1
ATOM 813 O O . GLN A 1 109 ? 5.782 3.037 -0.885 1.00 92.00 109 GLN A O 1
ATOM 818 N N . THR A 1 110 ? 7.034 3.962 0.739 1.00 91.31 110 THR A N 1
ATOM 819 C CA . THR A 1 110 ? 6.341 3.311 1.853 1.00 91.31 110 THR A CA 1
ATOM 820 C C . THR A 1 110 ? 5.539 4.364 2.611 1.00 91.31 110 THR A C 1
ATOM 822 O O . THR A 1 110 ? 6.079 5.413 2.959 1.00 91.31 110 THR A O 1
ATOM 825 N N . ILE A 1 111 ? 4.264 4.082 2.863 1.00 89.56 111 ILE A N 1
ATOM 826 C CA . ILE A 1 111 ? 3.362 4.899 3.675 1.00 89.56 111 ILE A CA 1
ATOM 827 C C . ILE A 1 111 ? 3.024 4.097 4.928 1.00 89.56 111 ILE A C 1
ATOM 829 O O . ILE A 1 111 ? 2.493 2.994 4.837 1.00 89.56 111 ILE A O 1
ATOM 833 N N . THR A 1 112 ? 3.328 4.655 6.093 1.00 90.69 112 THR A N 1
ATOM 834 C CA . THR A 1 112 ? 3.029 4.034 7.386 1.00 90.69 112 THR A CA 1
ATOM 835 C C . THR A 1 112 ? 1.669 4.516 7.878 1.00 90.69 112 THR A C 1
ATOM 837 O O . THR A 1 112 ? 1.449 5.721 7.994 1.00 90.69 112 THR A O 1
ATOM 840 N N . LEU A 1 113 ? 0.771 3.589 8.197 1.00 87.75 113 LEU A N 1
ATOM 841 C CA . LEU A 1 113 ? -0.554 3.861 8.736 1.00 87.75 113 LEU A CA 1
ATOM 842 C C . LEU A 1 113 ? -0.650 3.377 10.180 1.00 87.75 113 LEU A C 1
ATOM 844 O O . LEU A 1 113 ? -0.137 2.320 10.540 1.00 87.75 113 LEU A O 1
ATOM 848 N N . ARG A 1 114 ? -1.331 4.166 11.010 1.00 90.56 114 ARG A N 1
ATOM 849 C CA . ARG A 1 114 ? -1.720 3.792 12.370 1.00 90.56 114 ARG A CA 1
ATOM 850 C C . ARG A 1 114 ? -3.190 4.127 12.545 1.00 90.56 114 ARG A C 1
ATOM 852 O O . ARG A 1 114 ? -3.559 5.298 12.493 1.00 90.56 114 ARG A O 1
ATOM 859 N N . THR A 1 115 ? -4.002 3.107 12.783 1.00 88.81 115 THR A N 1
ATOM 860 C CA . THR A 1 115 ? -5.433 3.270 13.057 1.00 88.81 115 THR A CA 1
ATOM 861 C C . THR A 1 115 ? -5.681 3.000 14.530 1.00 88.81 115 THR A C 1
ATOM 863 O O . THR A 1 115 ? -5.189 2.002 15.051 1.00 88.81 115 THR A O 1
ATOM 866 N N . VAL A 1 116 ? -6.432 3.878 15.199 1.00 92.00 116 VAL A N 1
ATOM 867 C CA . VAL A 1 116 ? -6.769 3.766 16.624 1.00 92.00 116 VAL A CA 1
ATOM 868 C C . VAL A 1 116 ? -8.284 3.840 16.780 1.00 92.00 116 VAL A C 1
ATOM 870 O O . VAL A 1 116 ? -8.924 4.714 16.197 1.00 92.00 116 VAL A O 1
ATOM 873 N N . VAL A 1 117 ? -8.852 2.923 17.558 1.00 91.88 117 VAL A N 1
ATOM 874 C CA . VAL A 1 117 ? -10.258 2.969 17.968 1.00 91.88 117 VAL A CA 1
ATOM 875 C C . VAL A 1 117 ? -10.416 4.080 19.016 1.00 91.88 117 VAL A C 1
ATOM 877 O O . VAL A 1 117 ? -9.680 4.046 20.008 1.00 91.88 117 VAL A O 1
ATOM 880 N N . PRO A 1 118 ? -11.327 5.049 18.809 1.00 88.44 118 PRO A N 1
ATOM 881 C CA . PRO A 1 118 ? -11.551 6.143 19.752 1.00 88.44 118 PRO A CA 1
ATOM 882 C C . PRO A 1 118 ? -12.036 5.643 21.118 1.00 88.44 118 PRO A C 1
ATOM 884 O O . PRO A 1 118 ? -12.740 4.609 21.180 1.00 88.44 118 PRO A O 1
#

Foldseek 3Di:
DKCWVLRWFDCVQFPDDDADPPGDDDTPRPDDDDDDDDPVDDQDAFDKIKMKDKDKDWLDDDDCVVRGADGDDPPPDDDVVNDPPPPPDPDDDDDDDDDPPPNTDMDMDMDMDMDGRD

Radius of gyration: 18.11 Å; chains: 1; bounding box: 40×41×43 Å